Protein AF-M3HQH6-F1 (afdb_monomer_lite)

Structure (mmCIF, N/CA/C/O backbone):
data_AF-M3HQH6-F1
#
_entry.id   AF-M3HQH6-F1
#
loop_
_atom_site.group_PDB
_atom_site.id
_atom_site.type_symbol
_atom_site.label_atom_id
_atom_site.label_alt_id
_atom_site.label_comp_id
_atom_site.label_asym_id
_atom_site.label_entity_id
_atom_site.label_seq_id
_atom_site.pdbx_PDB_ins_code
_atom_site.Cartn_x
_atom_sit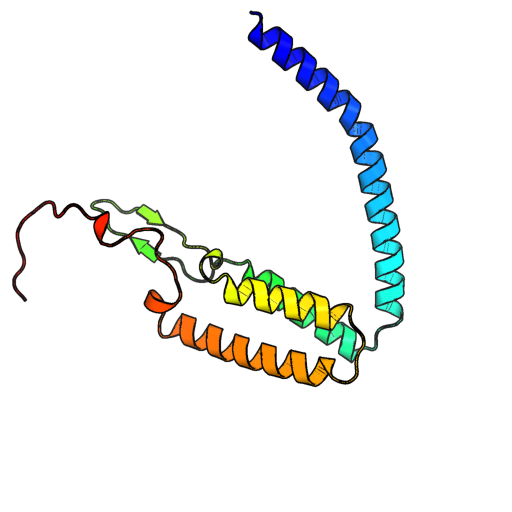e.Cartn_y
_atom_site.Cartn_z
_atom_site.occupancy
_atom_site.B_iso_or_equiv
_atom_site.auth_seq_id
_atom_site.auth_comp_id
_atom_site.auth_asym_id
_atom_site.auth_atom_id
_atom_site.pdbx_PDB_model_num
ATOM 1 N N . MET A 1 1 ? 1.387 43.982 -12.692 1.00 60.81 1 MET A N 1
ATOM 2 C CA . MET A 1 1 ? 0.799 44.263 -11.355 1.00 60.81 1 MET A CA 1
ATOM 3 C C . MET A 1 1 ? -0.551 43.579 -11.093 1.00 60.81 1 MET A C 1
ATOM 5 O O . MET A 1 1 ? -0.737 43.109 -9.981 1.00 60.81 1 MET A O 1
ATOM 9 N N . GLN A 1 2 ? -1.472 43.439 -12.060 1.00 71.94 2 GLN A N 1
ATOM 10 C CA . GLN A 1 2 ? -2.747 42.708 -11.854 1.00 71.94 2 GLN A CA 1
ATOM 11 C C . GLN A 1 2 ? -2.577 41.218 -11.503 1.00 71.94 2 GLN A C 1
ATOM 13 O O . GLN A 1 2 ? -3.275 40.716 -10.629 1.00 71.94 2 GLN A O 1
ATOM 18 N N . MET A 1 3 ? -1.617 40.532 -12.130 1.00 79.25 3 MET A N 1
ATOM 19 C CA . MET A 1 3 ? -1.364 39.103 -11.904 1.00 79.25 3 MET A CA 1
ATOM 20 C C . MET A 1 3 ? -0.917 38.793 -10.462 1.00 79.25 3 MET A C 1
ATOM 22 O O . MET A 1 3 ? -1.447 37.881 -9.840 1.00 79.25 3 MET A O 1
ATOM 26 N N . LEU A 1 4 ? -0.029 39.616 -9.888 1.00 80.81 4 LEU A N 1
ATOM 27 C CA . LEU A 1 4 ? 0.403 39.513 -8.484 1.00 80.81 4 LEU A CA 1
ATOM 28 C C . LEU A 1 4 ? -0.749 39.745 -7.497 1.00 80.81 4 LEU A C 1
ATOM 30 O O . LEU A 1 4 ? -0.835 39.070 -6.477 1.00 80.81 4 LEU A O 1
ATOM 34 N N . ARG A 1 5 ? -1.670 40.664 -7.812 1.00 80.94 5 ARG A N 1
ATOM 35 C CA . ARG A 1 5 ? -2.842 40.945 -6.969 1.00 80.94 5 ARG A CA 1
ATOM 36 C C . ARG A 1 5 ? -3.855 39.797 -6.980 1.00 80.94 5 ARG A C 1
ATOM 38 O O . ARG A 1 5 ? -4.455 39.517 -5.947 1.00 80.94 5 ARG A O 1
ATOM 45 N N . ASN A 1 6 ? -4.034 39.139 -8.124 1.00 83.25 6 ASN A N 1
ATOM 46 C CA . ASN A 1 6 ? -4.899 37.964 -8.239 1.00 83.25 6 ASN A CA 1
ATOM 47 C C . ASN A 1 6 ? -4.289 36.759 -7.509 1.00 83.25 6 ASN A C 1
ATOM 49 O O . ASN A 1 6 ? -4.973 36.166 -6.683 1.00 83.25 6 ASN A O 1
ATOM 53 N N . LEU A 1 7 ? -2.987 36.500 -7.694 1.00 84.19 7 LEU A N 1
ATOM 54 C CA . LEU A 1 7 ? -2.249 35.473 -6.946 1.00 84.19 7 LEU A CA 1
ATOM 55 C C . LEU A 1 7 ? -2.342 35.683 -5.430 1.00 84.19 7 LEU A C 1
ATOM 57 O O . LEU A 1 7 ? -2.646 34.751 -4.695 1.00 84.19 7 LEU A O 1
ATOM 61 N N . TRP A 1 8 ? -2.142 36.915 -4.953 1.00 86.44 8 TRP A N 1
ATOM 62 C CA . TRP A 1 8 ? -2.265 37.232 -3.528 1.00 86.44 8 TRP A CA 1
ATOM 63 C C . TRP A 1 8 ? -3.676 36.971 -2.989 1.00 86.44 8 TRP A C 1
ATOM 65 O O . TRP A 1 8 ? -3.847 36.441 -1.890 1.00 86.44 8 TRP A O 1
ATOM 75 N N . ARG A 1 9 ? -4.700 37.294 -3.786 1.00 81.62 9 ARG A N 1
ATOM 76 C CA . ARG A 1 9 ? -6.094 37.016 -3.442 1.00 81.62 9 ARG A CA 1
ATOM 77 C C . ARG A 1 9 ? -6.333 35.507 -3.342 1.00 81.62 9 ARG A C 1
ATOM 79 O O . ARG A 1 9 ? -6.882 35.067 -2.339 1.00 81.62 9 ARG A O 1
ATOM 86 N N . ASP A 1 10 ? -5.882 34.721 -4.315 1.00 82.44 10 ASP A N 1
ATOM 87 C CA . ASP A 1 10 ? -6.074 33.262 -4.352 1.00 82.44 10 ASP A CA 1
ATOM 88 C C . ASP A 1 10 ? -5.307 32.536 -3.232 1.00 82.44 10 ASP A C 1
ATOM 90 O O . ASP A 1 10 ? -5.823 31.585 -2.636 1.00 82.44 10 ASP A O 1
ATOM 94 N N . ILE A 1 11 ? -4.126 33.041 -2.859 1.00 83.44 11 ILE A N 1
ATOM 95 C CA . ILE A 1 11 ? -3.373 32.584 -1.681 1.00 83.44 11 ILE A CA 1
ATOM 96 C C . ILE A 1 11 ? -4.167 32.866 -0.402 1.00 83.44 11 ILE A C 1
ATOM 98 O O . ILE A 1 11 ? -4.289 31.991 0.452 1.00 83.44 11 ILE A O 1
ATOM 102 N N . GLN A 1 12 ? -4.763 34.053 -0.272 1.00 85.81 12 GLN A N 1
ATOM 103 C CA . GLN A 1 12 ? -5.576 34.407 0.892 1.00 85.81 12 GLN A CA 1
ATOM 104 C C . GLN A 1 12 ? -6.845 33.542 1.000 1.00 85.81 12 GLN A C 1
ATOM 106 O O . GLN A 1 12 ? -7.247 33.173 2.107 1.00 85.81 12 GLN A O 1
ATOM 111 N N . TRP A 1 13 ? -7.467 33.189 -0.131 1.00 80.88 13 TRP A N 1
ATOM 112 C CA . TRP A 1 13 ? -8.587 32.239 -0.166 1.00 80.88 13 TRP A CA 1
ATOM 113 C C . TRP A 1 13 ? -8.146 30.825 0.218 1.00 80.88 13 TRP A C 1
ATOM 115 O O . TRP A 1 13 ? -8.806 30.191 1.041 1.00 80.88 13 TRP A O 1
ATOM 125 N N . SER A 1 14 ? -7.001 30.370 -0.295 1.00 82.06 14 SER A N 1
ATOM 126 C CA . SER A 1 14 ? -6.408 29.076 0.062 1.00 82.06 14 SER A CA 1
ATOM 127 C C . SER A 1 14 ? -6.077 28.999 1.553 1.00 82.06 14 SER A C 1
ATOM 129 O O . SER A 1 14 ? -6.400 28.021 2.214 1.00 82.06 14 SER A O 1
ATOM 131 N N . PHE A 1 15 ? -5.519 30.059 2.141 1.00 83.69 15 PHE A N 1
ATOM 132 C CA . PHE A 1 15 ? -5.179 30.062 3.566 1.00 83.69 15 PHE A CA 1
ATOM 133 C C . PHE A 1 15 ? -6.415 29.986 4.474 1.00 83.69 15 PHE A C 1
ATOM 135 O O . PHE A 1 15 ? -6.366 29.401 5.554 1.00 83.69 15 PHE A O 1
ATOM 142 N N . ARG A 1 16 ? -7.548 30.542 4.027 1.00 81.69 16 ARG A N 1
ATOM 143 C CA . ARG A 1 16 ? -8.832 30.441 4.739 1.00 81.69 16 ARG A CA 1
ATOM 144 C C . ARG A 1 16 ? -9.468 29.059 4.639 1.00 81.69 16 ARG A C 1
ATOM 146 O O . ARG A 1 16 ? -10.218 28.693 5.540 1.00 81.69 16 ARG A O 1
ATOM 153 N N . SER A 1 17 ? -9.186 28.297 3.583 1.00 82.12 17 SER A N 1
ATOM 154 C CA . SER A 1 17 ? -9.689 26.928 3.439 1.00 82.12 17 SER A CA 1
ATOM 155 C C . SER A 1 17 ? -8.832 25.895 4.173 1.00 82.12 17 SER A C 1
ATOM 157 O O . SER A 1 17 ? -9.362 24.847 4.531 1.00 82.12 17 SER A O 1
ATOM 159 N N . ILE A 1 18 ? -7.565 26.197 4.490 1.00 87.00 18 ILE A N 1
ATOM 160 C CA . ILE A 1 18 ? -6.683 25.333 5.300 1.00 87.00 18 ILE A CA 1
ATOM 161 C C . ILE A 1 18 ? -7.357 24.821 6.585 1.00 87.00 18 ILE A C 1
ATOM 163 O O . ILE A 1 18 ? -7.391 23.606 6.755 1.00 87.00 18 ILE A O 1
ATOM 167 N N . PRO A 1 19 ? -7.915 25.657 7.488 1.00 87.12 19 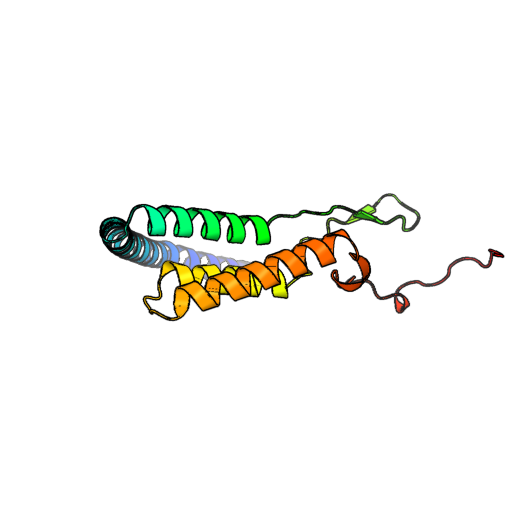PRO A N 1
ATOM 168 C CA . PRO A 1 19 ? -8.516 25.163 8.729 1.00 87.12 19 PRO A CA 1
ATOM 169 C C . PRO A 1 19 ? -9.754 24.288 8.495 1.00 87.12 19 PRO A C 1
ATOM 171 O O . PRO A 1 19 ? -9.980 23.344 9.249 1.00 87.12 19 PRO A O 1
ATOM 174 N N . LEU A 1 20 ? -10.533 24.566 7.444 1.00 85.12 20 LEU A N 1
ATOM 175 C CA . LEU A 1 20 ? -11.671 23.730 7.060 1.00 85.12 20 LEU A CA 1
ATOM 176 C C . LEU A 1 20 ? -11.185 22.358 6.583 1.00 85.12 20 LEU A C 1
ATOM 178 O O . LEU A 1 20 ? -11.641 21.339 7.086 1.00 85.12 20 LEU A O 1
ATOM 182 N N . LEU A 1 21 ? -10.207 22.336 5.675 1.00 88.19 21 LEU A N 1
ATOM 183 C CA . LEU A 1 21 ? -9.603 21.103 5.178 1.00 88.19 21 LEU A CA 1
ATOM 184 C C . LEU A 1 21 ? -8.979 20.299 6.319 1.00 88.19 21 LEU A C 1
ATOM 186 O O . LEU A 1 21 ? -9.231 19.106 6.422 1.00 88.19 21 LEU A O 1
ATOM 190 N N . LEU A 1 22 ? -8.221 20.942 7.207 1.00 91.62 22 LEU A N 1
ATOM 191 C CA . LEU A 1 22 ? -7.623 20.297 8.378 1.00 91.62 22 LEU A CA 1
ATOM 192 C C . LEU A 1 22 ? -8.675 19.647 9.272 1.00 91.62 22 LEU A C 1
ATOM 194 O O . LEU A 1 22 ? -8.492 18.507 9.687 1.00 91.62 22 LEU A O 1
ATOM 198 N N . LYS A 1 23 ? -9.784 20.342 9.546 1.00 93.06 23 LYS A N 1
ATOM 199 C CA . LYS A 1 23 ? -10.876 19.795 10.356 1.00 93.06 23 LYS A CA 1
ATOM 200 C C . LYS A 1 23 ? -11.472 18.541 9.716 1.00 93.06 23 LYS A C 1
ATOM 202 O O . LYS A 1 23 ? -11.632 17.534 10.403 1.00 93.06 23 LYS A O 1
ATOM 207 N N . GLU A 1 24 ? -11.761 18.589 8.419 1.00 89.81 24 GLU A N 1
ATOM 208 C CA . GLU A 1 24 ? -12.315 17.444 7.691 1.00 89.81 24 GLU A CA 1
ATOM 209 C C . GLU A 1 24 ? -11.316 16.280 7.621 1.00 89.81 24 GLU A C 1
ATOM 211 O O . GLU A 1 24 ? -11.684 15.137 7.880 1.00 89.81 24 GLU A O 1
ATOM 216 N N . TRP A 1 25 ? -10.031 16.559 7.377 1.00 92.00 25 TRP A N 1
ATOM 217 C CA . TRP A 1 25 ? -8.971 15.547 7.376 1.00 92.00 25 TRP A CA 1
ATOM 218 C C . TRP A 1 25 ? -8.780 14.889 8.743 1.00 92.00 25 TRP A C 1
ATOM 220 O O . TRP A 1 25 ? -8.615 13.672 8.812 1.00 92.00 25 TRP A O 1
ATOM 230 N N . ILE A 1 26 ? -8.835 15.660 9.832 1.00 92.19 26 ILE A N 1
ATOM 231 C CA . ILE A 1 26 ? -8.761 15.123 11.197 1.00 92.19 26 ILE A CA 1
ATOM 232 C C . ILE A 1 26 ? -9.987 14.257 11.490 1.00 92.19 26 ILE A C 1
ATOM 234 O O . ILE A 1 26 ? -9.836 13.144 11.991 1.00 92.19 26 ILE A O 1
ATOM 238 N N . SER A 1 27 ? -11.189 14.738 11.159 1.00 92.38 27 SER A N 1
ATOM 239 C CA . SER A 1 27 ? -12.424 13.974 11.358 1.00 92.38 27 SER A CA 1
ATOM 240 C C . SER A 1 27 ? -12.379 12.657 10.586 1.00 92.38 27 SER A C 1
ATOM 242 O O . SER A 1 27 ? -12.657 11.599 11.147 1.00 92.38 27 SER A O 1
ATOM 244 N N . PHE A 1 28 ? -11.964 12.710 9.320 1.00 90.50 28 PHE A N 1
ATOM 245 C CA . PHE A 1 28 ? -11.762 11.530 8.491 1.00 90.50 28 PHE A CA 1
ATOM 246 C C . PHE A 1 28 ? -10.747 10.569 9.114 1.00 90.50 28 PHE A C 1
ATOM 248 O O . PHE A 1 28 ? -11.038 9.382 9.244 1.00 90.50 28 PHE A O 1
ATOM 255 N N . TYR A 1 29 ? -9.584 11.071 9.539 1.00 88.75 29 TYR A N 1
ATOM 256 C CA . TYR A 1 29 ? -8.531 10.253 10.138 1.00 88.75 29 TYR A CA 1
ATOM 257 C C . TYR A 1 29 ? -9.001 9.549 11.415 1.00 88.75 29 TYR A C 1
ATOM 259 O O . TYR A 1 29 ? -8.746 8.356 11.586 1.00 88.75 29 TYR A O 1
ATOM 267 N N . LEU A 1 30 ? -9.715 10.255 12.295 1.00 91.50 30 LEU A N 1
ATOM 268 C CA . LEU A 1 30 ? -10.246 9.681 13.532 1.00 91.50 30 LEU A CA 1
ATOM 269 C C . LEU A 1 30 ? -11.291 8.601 13.240 1.00 91.50 30 LEU A C 1
ATOM 271 O O . LEU A 1 30 ? -11.154 7.483 13.733 1.00 91.50 30 LEU A O 1
ATOM 275 N N . SER A 1 31 ? -12.273 8.893 12.381 1.00 89.38 31 SER A N 1
ATOM 276 C CA . SER A 1 31 ? -13.295 7.914 11.991 1.00 89.38 31 SER A CA 1
ATOM 277 C C . SER A 1 31 ? -12.700 6.699 11.278 1.00 89.38 31 SER A C 1
ATOM 279 O O . SER A 1 31 ? -13.142 5.571 11.493 1.00 89.38 31 SER A O 1
ATOM 281 N N . PHE A 1 32 ? -11.692 6.908 10.429 1.00 87.06 32 PHE A N 1
ATOM 282 C CA . PHE A 1 32 ? -10.971 5.826 9.770 1.00 87.06 32 PHE A CA 1
ATOM 283 C C . PHE A 1 32 ? -10.215 4.967 10.784 1.00 87.06 32 PHE A C 1
ATOM 285 O O . PHE A 1 32 ? -10.329 3.744 10.746 1.00 87.06 32 PHE A O 1
ATOM 292 N N . THR A 1 33 ? -9.482 5.594 11.706 1.00 87.75 33 THR A N 1
ATOM 293 C CA . THR A 1 33 ? -8.702 4.892 12.733 1.00 87.75 33 THR A CA 1
ATOM 294 C C . THR A 1 33 ? -9.609 4.054 13.624 1.00 87.75 33 THR A C 1
ATOM 296 O O . THR A 1 33 ? -9.316 2.887 13.858 1.00 87.75 33 THR A O 1
ATOM 299 N N . GLU A 1 34 ? -10.734 4.606 14.073 1.00 89.00 34 GLU A N 1
ATOM 300 C CA . GLU A 1 34 ? -11.706 3.890 14.901 1.00 89.00 34 GLU A CA 1
ATOM 301 C C . GLU A 1 34 ? -12.221 2.632 14.187 1.00 89.00 34 GLU A C 1
ATOM 303 O O . GLU A 1 34 ? -12.007 1.515 14.669 1.00 89.00 34 GLU A O 1
ATOM 308 N N . ARG A 1 35 ? -12.749 2.785 12.967 1.00 86.50 35 ARG A N 1
ATOM 309 C CA . ARG A 1 35 ? -13.216 1.657 12.142 1.00 86.50 35 ARG A CA 1
ATOM 310 C C . ARG A 1 35 ? -12.114 0.645 11.851 1.00 86.50 35 ARG A C 1
ATOM 312 O O . ARG A 1 35 ? -12.361 -0.558 11.852 1.00 86.50 35 ARG A O 1
ATOM 319 N N . PHE A 1 36 ? -10.892 1.114 11.605 1.00 85.62 36 PHE A N 1
ATOM 320 C CA . PHE A 1 36 ? -9.750 0.241 11.367 1.00 85.62 36 PHE A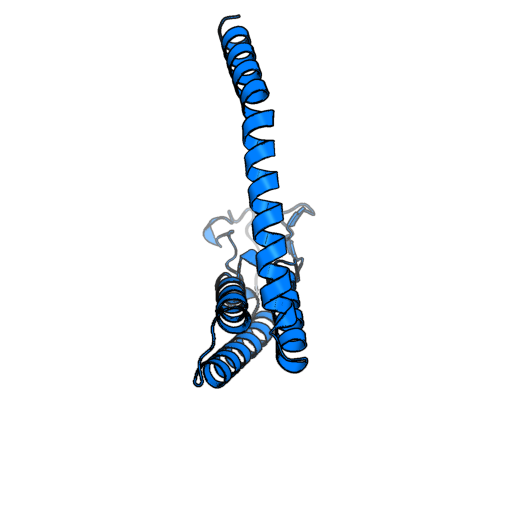 CA 1
ATOM 321 C C . PHE A 1 36 ? -9.380 -0.556 12.622 1.00 85.62 36 PHE A C 1
ATOM 323 O O . PHE A 1 36 ? -9.068 -1.741 12.523 1.00 85.62 36 PHE A O 1
ATOM 330 N N . THR A 1 37 ? -9.446 0.050 13.810 1.00 87.31 37 THR A N 1
ATOM 331 C CA . THR A 1 37 ? -9.170 -0.664 15.064 1.00 87.31 37 THR A CA 1
ATOM 332 C C . THR A 1 37 ? -10.223 -1.722 15.377 1.00 87.31 37 THR A C 1
ATOM 334 O O . THR A 1 37 ? -9.858 -2.808 15.827 1.00 87.31 37 THR A O 1
ATOM 337 N N . GLU A 1 38 ? -11.502 -1.448 15.115 1.00 87.75 38 GLU A N 1
ATOM 338 C CA . GLU A 1 38 ? -12.580 -2.439 15.229 1.00 87.75 38 GLU A CA 1
ATOM 339 C C . GLU A 1 38 ? -12.360 -3.591 14.248 1.00 87.75 38 GLU A C 1
ATOM 341 O O . GLU A 1 38 ? -12.258 -4.749 14.661 1.00 87.75 38 GLU A O 1
ATOM 346 N N . PHE A 1 39 ? -12.140 -3.262 12.972 1.00 84.06 39 PHE A N 1
ATOM 347 C CA . PHE A 1 39 ? -11.786 -4.226 11.933 1.00 84.06 39 PHE A CA 1
ATOM 348 C C . PHE A 1 39 ? -10.585 -5.095 12.337 1.00 84.06 39 PHE A C 1
ATOM 350 O O . PHE A 1 39 ? -10.629 -6.316 12.201 1.00 84.06 39 PHE A O 1
ATOM 357 N N . TRP A 1 40 ? -9.519 -4.499 12.879 1.00 85.62 40 TRP A N 1
ATOM 358 C CA . TRP A 1 40 ? -8.321 -5.227 13.300 1.00 85.62 40 TRP A CA 1
ATOM 359 C C . TRP A 1 40 ? -8.581 -6.151 14.495 1.00 85.62 40 TRP A C 1
ATOM 361 O O . TRP A 1 40 ? -8.005 -7.238 14.576 1.00 85.62 40 TRP A O 1
ATOM 371 N N . LYS A 1 41 ? -9.442 -5.756 15.438 1.00 88.56 41 LYS A N 1
ATOM 372 C CA . LYS A 1 41 ? -9.782 -6.582 16.608 1.00 88.56 41 LYS A CA 1
ATOM 373 C C . LYS A 1 41 ? -10.552 -7.841 16.221 1.00 88.56 41 LYS A C 1
ATOM 375 O O . LYS A 1 41 ? -10.272 -8.897 16.781 1.00 88.56 41 LYS A O 1
ATOM 380 N N . GLU A 1 42 ? -11.454 -7.747 15.250 1.00 86.50 42 GLU A N 1
ATOM 381 C CA . GLU A 1 42 ? -12.283 -8.872 14.799 1.00 86.50 42 GLU A CA 1
ATOM 382 C C . GLU A 1 42 ? -11.526 -9.936 13.994 1.00 86.50 42 GLU A C 1
ATOM 384 O O . GLU A 1 42 ? -12.027 -11.046 13.807 1.00 86.50 42 GLU A O 1
ATOM 389 N N . LYS A 1 43 ? -10.337 -9.607 13.483 1.00 82.12 43 LYS A N 1
ATOM 390 C CA . LYS A 1 43 ? -9.555 -10.493 12.618 1.00 82.12 43 LYS A CA 1
ATOM 391 C C . LYS A 1 43 ? -8.773 -11.535 13.415 1.00 82.12 43 LYS A C 1
ATOM 393 O O . LYS A 1 43 ? -8.097 -11.224 14.406 1.00 82.12 43 LYS A O 1
ATOM 398 N N . SER A 1 44 ? -8.800 -12.769 12.920 1.00 86.44 44 SER A N 1
ATOM 399 C CA . SER A 1 44 ? -7.946 -13.855 13.406 1.00 86.44 44 SER A CA 1
ATOM 400 C C . SER A 1 44 ? -6.458 -13.547 13.178 1.00 86.44 44 SER A C 1
ATOM 402 O O . SER A 1 44 ? -6.093 -12.701 12.359 1.00 86.44 44 SER A O 1
ATOM 404 N N . VAL A 1 45 ? -5.568 -14.247 13.892 1.00 85.25 45 VAL A N 1
ATOM 405 C CA . VAL A 1 45 ? -4.108 -14.078 13.733 1.00 85.25 45 VAL A CA 1
ATOM 406 C C . VAL A 1 45 ? -3.676 -14.346 12.288 1.00 85.25 45 VAL A C 1
ATOM 408 O O . VAL A 1 45 ? -2.902 -13.577 11.726 1.00 85.25 45 VAL A O 1
ATOM 411 N N . SER A 1 46 ? -4.224 -15.386 11.657 1.00 78.38 46 SER A N 1
ATOM 412 C CA . SER A 1 46 ? -3.926 -15.737 10.266 1.00 78.38 46 SER A CA 1
ATOM 413 C C . SER A 1 46 ? -4.345 -14.640 9.286 1.00 78.38 46 SER A C 1
ATOM 415 O O . SER A 1 46 ? -3.577 -14.293 8.393 1.00 78.38 46 SER A O 1
ATOM 417 N N . GLU A 1 47 ? -5.526 -14.043 9.470 1.00 80.94 47 GLU A N 1
ATOM 418 C CA . GLU A 1 47 ? -5.971 -12.935 8.618 1.00 80.94 47 GLU A CA 1
ATOM 419 C C . GLU A 1 47 ? -5.131 -11.668 8.819 1.00 80.94 47 GLU A C 1
ATOM 421 O O . GLU A 1 47 ? -4.888 -10.947 7.856 1.00 80.94 47 GLU A O 1
ATOM 426 N N . LYS A 1 48 ? -4.654 -11.401 10.041 1.00 85.06 48 LYS A N 1
ATOM 427 C CA . LYS A 1 48 ? -3.733 -10.285 10.316 1.00 85.06 48 LYS A CA 1
ATOM 428 C C . LYS A 1 48 ? -2.402 -10.465 9.596 1.00 85.06 48 LYS A C 1
ATOM 430 O O . LYS A 1 48 ? -1.905 -9.522 8.988 1.00 85.06 48 LYS A O 1
ATOM 435 N N . VAL A 1 49 ? -1.841 -11.674 9.637 1.00 84.75 49 VAL A N 1
ATOM 436 C CA . VAL A 1 49 ? -0.610 -12.004 8.906 1.00 84.75 49 VAL A CA 1
ATOM 437 C C . VAL A 1 49 ? -0.829 -11.845 7.403 1.00 84.75 49 VAL A C 1
ATOM 439 O O . VAL A 1 49 ? -0.024 -11.193 6.744 1.00 84.75 49 VAL A O 1
ATOM 442 N N . LEU A 1 50 ? -1.940 -12.363 6.870 1.00 81.62 50 LEU A N 1
ATOM 443 C CA . LEU A 1 50 ? -2.285 -12.212 5.457 1.00 81.62 50 LEU A CA 1
ATOM 444 C C . LEU A 1 50 ? -2.426 -10.734 5.067 1.00 81.62 50 LEU A C 1
ATOM 446 O O . LEU A 1 50 ? -1.854 -10.317 4.065 1.00 81.62 50 LEU A O 1
ATOM 450 N N . PHE A 1 51 ? -3.108 -9.928 5.883 1.00 84.50 51 PHE A N 1
ATOM 451 C CA . PHE A 1 51 ? -3.222 -8.484 5.675 1.00 84.50 51 PHE A CA 1
ATOM 452 C C . PHE A 1 51 ? -1.846 -7.812 5.592 1.00 84.50 51 PHE A C 1
ATOM 454 O O . PHE A 1 51 ? -1.590 -7.053 4.659 1.00 84.50 51 PHE A O 1
ATOM 461 N N . ILE A 1 52 ? -0.939 -8.114 6.528 1.00 86.31 52 ILE A N 1
ATOM 462 C CA . ILE A 1 52 ? 0.418 -7.546 6.546 1.00 86.31 52 ILE A CA 1
ATOM 463 C C . ILE A 1 52 ? 1.197 -7.960 5.296 1.00 86.31 52 ILE A C 1
ATOM 465 O O . ILE A 1 52 ? 1.773 -7.101 4.633 1.00 86.31 52 ILE A O 1
ATOM 469 N N . VAL A 1 53 ? 1.191 -9.248 4.944 1.00 85.06 53 VAL A N 1
ATOM 470 C CA . VAL A 1 53 ? 1.910 -9.766 3.769 1.00 85.06 53 VAL A CA 1
ATOM 471 C C . VAL A 1 53 ? 1.423 -9.091 2.491 1.00 85.06 53 VAL A C 1
ATOM 473 O O . VAL A 1 53 ? 2.230 -8.613 1.697 1.00 85.06 53 VAL A O 1
ATOM 476 N N . VAL A 1 54 ? 0.108 -8.987 2.312 1.00 83.56 54 VAL A N 1
ATOM 477 C CA . VAL A 1 54 ? -0.472 -8.369 1.116 1.00 83.56 54 VAL A CA 1
ATOM 478 C C . VAL A 1 54 ? -0.256 -6.846 1.106 1.00 83.56 54 VAL A C 1
ATOM 480 O O . VAL A 1 54 ? -0.053 -6.259 0.045 1.00 83.56 54 VAL A O 1
ATOM 483 N N . THR A 1 55 ? -0.210 -6.198 2.274 1.00 85.25 55 THR A N 1
ATOM 484 C CA . THR A 1 55 ? 0.180 -4.780 2.391 1.00 85.25 55 THR A CA 1
ATOM 485 C C . THR A 1 55 ? 1.630 -4.573 1.962 1.00 85.25 55 THR A C 1
ATOM 487 O O . THR A 1 55 ? 1.918 -3.674 1.175 1.00 85.25 55 THR A O 1
ATOM 490 N N . LEU A 1 56 ? 2.550 -5.413 2.445 1.00 84.50 56 LEU A N 1
ATOM 491 C CA . LEU A 1 56 ? 3.961 -5.355 2.061 1.00 84.50 56 LEU A CA 1
ATOM 492 C C . LEU A 1 56 ? 4.138 -5.612 0.566 1.00 84.50 56 LEU A C 1
ATOM 494 O O . LEU A 1 56 ? 4.901 -4.902 -0.075 1.00 84.50 56 LEU A O 1
ATOM 498 N N . GLN A 1 57 ? 3.393 -6.558 -0.004 1.00 83.25 57 GLN A N 1
ATOM 499 C CA . GLN A 1 57 ? 3.373 -6.793 -1.445 1.00 83.25 57 GLN A CA 1
ATOM 500 C C . GLN A 1 57 ? 2.905 -5.557 -2.223 1.00 83.25 57 GLN A C 1
ATOM 502 O O . GLN A 1 57 ? 3.513 -5.213 -3.232 1.00 83.25 57 GLN A O 1
ATOM 507 N N . LEU A 1 58 ? 1.854 -4.870 -1.764 1.00 82.44 58 LEU A N 1
ATOM 508 C CA . LEU A 1 58 ? 1.396 -3.633 -2.395 1.00 82.44 58 LEU A CA 1
ATOM 509 C C . LEU A 1 58 ? 2.476 -2.546 -2.324 1.00 82.44 58 LEU A C 1
ATOM 511 O O . LEU A 1 58 ? 2.779 -1.926 -3.340 1.00 82.44 58 LEU A O 1
ATOM 515 N N . LEU A 1 59 ? 3.103 -2.346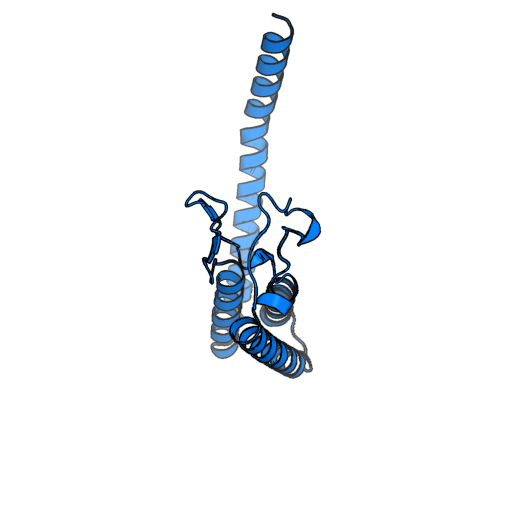 -1.163 1.00 81.00 59 LEU A N 1
ATOM 516 C CA . LEU A 1 59 ? 4.205 -1.388 -1.015 1.00 81.00 59 LEU A CA 1
ATOM 517 C C . LEU A 1 59 ? 5.395 -1.747 -1.911 1.00 81.00 59 LEU A C 1
ATOM 519 O O . LEU A 1 59 ? 5.963 -0.875 -2.563 1.00 81.00 59 LEU A O 1
ATOM 523 N N . PHE A 1 60 ? 5.724 -3.033 -1.996 1.00 76.38 60 PHE A N 1
ATOM 524 C CA . PHE A 1 60 ? 6.770 -3.550 -2.867 1.00 76.38 60 PHE A CA 1
ATOM 525 C C . PHE A 1 60 ? 6.417 -3.359 -4.347 1.00 76.38 60 PHE A C 1
ATOM 527 O O . PHE A 1 60 ? 7.275 -2.982 -5.132 1.00 76.38 60 PHE A O 1
ATOM 534 N N . SER A 1 61 ? 5.148 -3.494 -4.745 1.00 71.69 61 SER A N 1
ATOM 535 C CA . SER A 1 61 ? 4.719 -3.197 -6.123 1.00 71.69 61 SER A CA 1
ATOM 536 C C . SER A 1 61 ? 4.911 -1.727 -6.521 1.00 71.69 61 SER A C 1
ATOM 538 O O . SER A 1 61 ? 4.989 -1.415 -7.707 1.00 71.69 61 SER A O 1
ATOM 540 N N . LEU A 1 62 ? 5.001 -0.825 -5.537 1.00 71.31 62 LEU A N 1
ATOM 541 C CA . LEU A 1 62 ? 5.221 0.606 -5.742 1.00 71.31 62 LEU A CA 1
ATOM 542 C C . LEU A 1 62 ? 6.708 1.002 -5.689 1.00 71.31 62 LEU A C 1
ATOM 544 O O . LEU A 1 62 ? 7.030 2.146 -6.019 1.00 71.31 62 LEU A O 1
ATOM 548 N N . SER A 1 63 ? 7.614 0.104 -5.279 1.00 67.00 63 SER A N 1
ATOM 549 C CA . SER A 1 63 ? 9.054 0.388 -5.232 1.00 67.00 63 SER A CA 1
ATOM 550 C C . SER A 1 63 ? 9.732 0.193 -6.591 1.00 67.00 63 SER A C 1
ATOM 552 O O . SER A 1 63 ? 9.279 -0.579 -7.431 1.00 67.00 63 SER A O 1
ATOM 554 N N . THR A 1 64 ? 10.845 0.890 -6.821 1.00 61.25 64 THR A N 1
ATOM 555 C CA . THR A 1 64 ? 11.727 0.716 -7.989 1.00 61.25 64 THR A CA 1
ATOM 556 C C . THR A 1 64 ? 12.553 -0.557 -7.811 1.00 61.25 64 THR A C 1
ATOM 558 O O . THR A 1 64 ? 13.214 -0.698 -6.787 1.00 61.25 64 THR A O 1
ATOM 561 N N . TRP A 1 65 ? 12.488 -1.509 -8.747 1.00 54.03 65 TRP A N 1
ATOM 562 C CA . TRP A 1 65 ? 13.236 -2.777 -8.637 1.00 54.03 65 TRP A CA 1
ATOM 563 C C . TRP A 1 65 ? 14.366 -2.888 -9.650 1.00 54.03 65 TRP A C 1
ATOM 565 O O . TRP A 1 65 ? 15.261 -3.703 -9.450 1.00 54.03 65 TRP A O 1
ATOM 575 N N . ILE A 1 66 ? 14.319 -2.112 -10.736 1.00 53.59 66 ILE A N 1
ATOM 576 C CA . ILE A 1 66 ? 15.317 -2.197 -11.793 1.00 53.59 66 ILE A CA 1
ATOM 577 C C . ILE A 1 66 ? 15.698 -0.789 -12.237 1.00 53.59 66 ILE A C 1
ATOM 579 O O . ILE A 1 66 ? 14.846 0.009 -12.621 1.00 53.59 66 ILE A O 1
ATOM 583 N N . GLU A 1 67 ? 16.986 -0.490 -12.126 1.00 51.09 67 GLU A N 1
ATOM 584 C CA . GLU A 1 67 ? 17.617 0.725 -12.627 1.00 51.09 67 GLU A CA 1
ATOM 585 C C . GLU A 1 67 ? 18.417 0.337 -13.869 1.00 51.09 67 GLU A C 1
ATOM 587 O O . GLU A 1 67 ? 19.170 -0.638 -13.839 1.00 51.09 67 GLU A O 1
ATOM 592 N N . TYR A 1 68 ? 18.239 1.073 -14.963 1.00 47.41 68 TYR A N 1
ATOM 593 C CA . TYR A 1 68 ? 18.975 0.837 -16.199 1.00 47.41 68 TYR A CA 1
ATOM 594 C C . TYR A 1 68 ? 19.665 2.134 -16.605 1.00 47.41 68 TYR A C 1
ATOM 596 O O . TYR A 1 68 ? 19.068 3.207 -16.567 1.00 47.41 68 TYR A O 1
ATOM 604 N N . THR A 1 69 ? 20.923 2.040 -17.014 1.00 48.44 69 THR A N 1
ATOM 605 C CA . THR A 1 69 ? 21.650 3.176 -17.584 1.00 48.44 69 THR A CA 1
ATOM 606 C C . THR A 1 69 ? 21.468 3.152 -19.095 1.00 48.44 69 THR A C 1
ATOM 608 O O . THR A 1 69 ? 21.721 2.123 -19.724 1.00 48.44 69 THR A O 1
ATOM 611 N N . ILE A 1 70 ? 21.035 4.266 -19.687 1.00 50.72 70 ILE A N 1
ATOM 612 C CA . ILE A 1 70 ? 20.886 4.385 -21.141 1.00 50.72 70 ILE A CA 1
ATOM 613 C C . ILE A 1 70 ? 22.046 5.242 -21.655 1.00 50.72 70 ILE A C 1
ATOM 615 O O . ILE A 1 70 ? 22.244 6.371 -21.219 1.00 50.72 70 ILE A O 1
ATOM 619 N N . HIS A 1 71 ? 22.836 4.715 -22.592 1.00 49.84 71 HIS A N 1
ATOM 620 C CA . HIS A 1 71 ? 23.968 5.443 -23.169 1.00 49.84 71 HIS A CA 1
ATOM 621 C C . HIS A 1 71 ? 23.548 6.176 -24.452 1.00 49.84 71 HIS A C 1
ATOM 623 O O . HIS A 1 71 ? 23.640 5.629 -25.549 1.00 49.84 71 HIS A O 1
ATOM 629 N N . LEU A 1 72 ? 23.112 7.432 -24.322 1.00 49.50 72 LEU A N 1
ATOM 630 C CA . LEU A 1 72 ? 22.711 8.311 -25.437 1.00 49.50 72 LEU A CA 1
ATOM 631 C C . LEU A 1 72 ? 23.819 9.322 -25.799 1.00 49.50 72 LEU A C 1
ATOM 633 O O . LEU A 1 72 ? 23.571 10.513 -25.954 1.00 49.50 72 LEU A O 1
ATOM 637 N N . GLY A 1 73 ? 25.078 8.877 -25.876 1.00 51.09 73 GLY A N 1
ATOM 638 C CA . GLY A 1 73 ? 26.223 9.772 -26.128 1.00 51.09 73 GLY A CA 1
ATOM 639 C C . GLY A 1 73 ? 26.654 10.638 -24.929 1.00 51.09 73 GLY A C 1
ATOM 640 O O . GLY A 1 73 ? 27.588 11.427 -25.054 1.00 51.09 73 GLY A O 1
ATOM 641 N N . GLY A 1 74 ? 26.021 10.443 -23.768 1.00 55.94 74 GLY A N 1
ATOM 642 C CA . GLY A 1 74 ? 26.389 10.914 -22.429 1.00 55.94 74 GLY A CA 1
ATOM 643 C C . GLY A 1 74 ? 25.794 9.960 -21.380 1.00 55.94 74 GLY A C 1
ATOM 644 O O . GLY A 1 74 ? 24.839 9.245 -21.687 1.00 55.94 74 GLY A O 1
ATOM 645 N N . GLU A 1 75 ? 26.386 9.871 -20.183 1.00 45.09 75 GLU A N 1
ATOM 646 C CA . GLU A 1 75 ? 25.872 9.022 -19.092 1.00 45.09 75 GLU A CA 1
ATOM 647 C C . GLU A 1 75 ? 24.628 9.667 -18.458 1.00 45.09 75 GLU A C 1
ATOM 649 O O . GLU A 1 75 ? 24.742 10.445 -17.513 1.00 45.09 75 GLU A O 1
ATOM 654 N N . GLU A 1 76 ? 23.438 9.360 -18.980 1.00 51.50 76 GLU A N 1
ATOM 655 C CA . GLU A 1 76 ? 22.169 9.693 -18.324 1.00 51.50 76 GLU A CA 1
ATOM 656 C C . GLU A 1 76 ? 21.526 8.418 -17.758 1.00 51.50 76 GLU A C 1
ATOM 658 O O . GLU A 1 76 ? 21.222 7.455 -18.467 1.00 51.50 76 GLU A O 1
ATOM 663 N N . THR A 1 77 ? 21.366 8.389 -16.435 1.00 50.84 77 THR A N 1
ATOM 664 C CA . THR A 1 77 ? 20.778 7.258 -15.712 1.00 50.84 77 THR A CA 1
ATOM 665 C C . THR A 1 77 ? 19.274 7.480 -15.576 1.00 50.84 77 THR A C 1
ATOM 667 O O . THR A 1 77 ? 18.837 8.301 -14.771 1.00 50.84 77 THR A O 1
ATOM 670 N N . GLU A 1 78 ? 18.471 6.742 -16.340 1.00 48.94 78 GLU A N 1
ATOM 671 C CA . GLU A 1 78 ? 17.009 6.807 -16.272 1.00 48.94 78 GLU A CA 1
ATOM 672 C C . GLU A 1 78 ? 16.461 5.678 -15.389 1.00 48.94 78 GLU A C 1
ATOM 674 O O . GLU A 1 78 ? 16.532 4.488 -15.702 1.00 48.94 78 GLU A O 1
ATOM 679 N N . SER A 1 79 ? 15.889 6.051 -14.244 1.00 47.00 79 SER A N 1
ATOM 680 C CA . SER A 1 79 ? 15.281 5.093 -13.314 1.00 47.00 79 SER A CA 1
ATOM 681 C C . SER A 1 79 ? 13.854 4.747 -13.757 1.00 47.00 79 SER A C 1
ATOM 683 O O . SER A 1 79 ? 12.890 5.451 -13.446 1.00 47.00 79 SER A O 1
ATOM 685 N N . ILE A 1 80 ? 13.682 3.642 -14.487 1.00 50.38 80 ILE A N 1
ATOM 686 C CA . ILE A 1 80 ? 12.339 3.158 -14.831 1.00 50.38 80 ILE A CA 1
ATOM 687 C C . ILE A 1 80 ? 11.698 2.557 -13.574 1.00 50.38 80 ILE A C 1
ATOM 689 O O . ILE A 1 80 ? 12.051 1.474 -13.110 1.00 50.38 80 ILE A O 1
ATOM 693 N N . ARG A 1 81 ? 10.706 3.255 -13.008 1.00 49.34 81 ARG A N 1
ATOM 694 C CA . ARG A 1 81 ? 9.860 2.690 -11.948 1.00 49.34 81 ARG A CA 1
ATOM 695 C C . ARG A 1 81 ? 9.108 1.464 -12.459 1.00 49.34 81 ARG A C 1
ATOM 697 O O . ARG A 1 81 ? 8.594 1.442 -13.574 1.00 49.34 81 ARG A O 1
ATOM 704 N N . VAL A 1 82 ? 8.887 0.510 -11.554 1.00 48.69 82 VAL A N 1
ATOM 705 C CA . VAL A 1 82 ? 7.957 -0.631 -11.707 1.00 48.69 82 VAL A CA 1
ATOM 706 C C . VAL A 1 82 ? 6.527 -0.186 -12.076 1.00 48.69 82 VAL A C 1
ATOM 708 O O . VAL A 1 82 ? 5.704 -1.005 -12.477 1.00 48.69 82 VAL A O 1
ATOM 711 N N . SER A 1 83 ? 6.233 1.121 -12.058 1.00 45.22 83 SER A N 1
ATOM 712 C CA . SER A 1 83 ? 5.031 1.719 -12.651 1.00 45.22 83 SER A CA 1
ATOM 713 C C . SER A 1 83 ? 4.787 1.348 -14.117 1.00 45.22 83 SER A C 1
ATOM 715 O O . SER A 1 83 ? 3.654 1.486 -14.571 1.00 45.22 83 SER A O 1
ATOM 717 N N . SER A 1 84 ? 5.789 0.850 -14.850 1.00 50.03 84 SER A N 1
ATOM 718 C CA . SER A 1 84 ? 5.594 0.319 -16.208 1.00 50.03 84 SER A CA 1
ATOM 719 C C . SER A 1 84 ? 4.943 -1.073 -16.252 1.00 50.03 84 SER A C 1
ATOM 721 O O . SER A 1 84 ? 4.554 -1.515 -17.328 1.00 50.03 84 SER A O 1
ATOM 723 N N . ASN A 1 85 ? 4.747 -1.748 -15.111 1.00 59.84 85 ASN A N 1
ATOM 724 C CA . ASN A 1 85 ? 4.009 -3.010 -15.019 1.00 59.84 85 ASN A CA 1
ATOM 725 C C . ASN A 1 85 ? 2.670 -2.795 -14.290 1.00 59.84 85 ASN A C 1
ATOM 727 O O . ASN A 1 85 ? 2.437 -3.284 -13.181 1.00 59.84 85 ASN A O 1
ATOM 731 N N . PHE A 1 86 ? 1.779 -2.020 -14.925 1.00 63.28 86 PHE A N 1
ATOM 732 C CA . PHE A 1 86 ? 0.432 -1.706 -14.423 1.00 63.28 86 PHE A CA 1
ATOM 733 C C . PHE A 1 86 ? -0.323 -2.957 -13.946 1.00 63.28 86 PHE A C 1
ATOM 735 O O . PHE A 1 86 ? -1.038 -2.902 -12.947 1.00 63.28 86 PHE A O 1
ATOM 742 N N . TYR A 1 87 ? -0.112 -4.101 -14.605 1.00 64.75 87 TYR A N 1
ATOM 743 C CA . TYR A 1 87 ? -0.703 -5.381 -14.222 1.00 64.75 87 TYR A CA 1
ATOM 744 C C . TYR A 1 87 ? -0.299 -5.830 -12.816 1.00 64.75 87 TYR A C 1
ATOM 746 O O . TYR A 1 87 ? -1.160 -6.256 -12.047 1.00 64.75 87 TYR A O 1
ATOM 754 N N . PHE A 1 88 ? 0.975 -5.696 -12.440 1.00 70.38 88 PHE A N 1
ATOM 755 C CA . PHE A 1 88 ? 1.454 -6.107 -11.120 1.00 70.38 88 PHE A CA 1
ATOM 756 C C . PHE A 1 88 ? 0.892 -5.219 -10.000 1.00 70.38 88 PHE A C 1
ATOM 758 O O . PHE A 1 88 ? 0.473 -5.724 -8.954 1.00 70.38 88 PHE A O 1
ATOM 765 N N . ILE A 1 89 ? 0.808 -3.907 -10.243 1.00 74.06 89 ILE A N 1
ATOM 766 C CA . ILE A 1 89 ? 0.209 -2.938 -9.312 1.00 74.06 89 ILE A CA 1
ATOM 767 C C . ILE A 1 89 ? -1.294 -3.189 -9.174 1.00 74.06 89 ILE A C 1
ATOM 769 O O . ILE A 1 89 ? -1.803 -3.284 -8.059 1.00 74.06 89 ILE A O 1
ATOM 773 N N . PHE A 1 90 ? -2.011 -3.334 -10.291 1.00 75.19 90 PHE A N 1
ATOM 774 C CA . PHE A 1 90 ? -3.464 -3.497 -10.290 1.00 75.19 90 PHE A CA 1
ATOM 775 C C . PHE A 1 90 ? -3.890 -4.811 -9.627 1.00 75.19 90 PHE A C 1
ATOM 777 O O . PHE A 1 90 ? -4.812 -4.830 -8.810 1.00 75.19 90 PHE A O 1
ATOM 784 N N . LEU A 1 91 ? -3.184 -5.906 -9.919 1.00 78.44 91 LEU A N 1
ATOM 785 C CA . LEU A 1 91 ? -3.435 -7.195 -9.281 1.00 78.44 91 LEU A CA 1
ATOM 786 C C . LEU A 1 91 ? -3.055 -7.169 -7.794 1.00 78.44 91 LEU A C 1
ATOM 788 O O . LEU A 1 91 ? -3.836 -7.653 -6.979 1.00 78.44 91 LEU A O 1
ATOM 792 N N . SER A 1 92 ? -1.936 -6.547 -7.405 1.00 78.56 92 SER A N 1
ATOM 793 C CA . SER A 1 92 ? -1.572 -6.398 -5.984 1.00 78.56 92 SER A CA 1
ATOM 794 C C . SER A 1 92 ? -2.579 -5.537 -5.215 1.00 78.56 92 SER A C 1
ATOM 796 O O . SER A 1 92 ? -2.977 -5.898 -4.107 1.00 78.56 92 SER A O 1
ATOM 798 N N . ALA A 1 93 ? -3.065 -4.449 -5.816 1.00 80.06 93 ALA A N 1
ATOM 799 C CA . ALA A 1 93 ? -4.122 -3.617 -5.248 1.00 80.06 93 ALA A CA 1
ATOM 800 C C . ALA A 1 93 ? -5.442 -4.391 -5.117 1.00 80.06 93 ALA A C 1
ATOM 802 O O . ALA A 1 93 ? -6.105 -4.303 -4.084 1.00 80.06 93 ALA A O 1
ATOM 803 N N . GLY A 1 94 ? -5.797 -5.197 -6.122 1.00 81.25 94 GLY A N 1
ATOM 804 C CA . GLY A 1 94 ? -6.963 -6.078 -6.077 1.00 81.25 94 GLY A CA 1
ATOM 805 C C . GLY A 1 94 ? -6.869 -7.106 -4.948 1.00 81.25 94 GLY A C 1
ATOM 806 O O . GLY A 1 94 ? -7.781 -7.202 -4.128 1.00 81.25 94 GLY A O 1
ATOM 807 N N . VAL A 1 95 ? -5.753 -7.833 -4.848 1.00 82.19 95 VAL A N 1
ATOM 808 C CA . VAL A 1 95 ? -5.515 -8.807 -3.766 1.00 82.19 95 VAL A CA 1
ATOM 809 C C . VAL A 1 95 ? -5.577 -8.125 -2.401 1.00 82.19 95 VAL A C 1
ATOM 811 O O . VAL A 1 95 ? -6.194 -8.669 -1.486 1.00 82.19 95 VAL A O 1
ATOM 814 N N . PHE A 1 96 ? -5.012 -6.924 -2.261 1.00 83.75 96 PHE A N 1
ATOM 815 C CA . PHE A 1 96 ? -5.109 -6.141 -1.031 1.00 83.75 96 PHE A CA 1
ATOM 816 C C . PHE A 1 96 ? -6.554 -5.799 -0.680 1.00 83.75 96 PHE A C 1
ATOM 818 O O . PHE A 1 96 ? -6.993 -6.086 0.434 1.00 83.75 96 PHE A O 1
ATOM 825 N N . PHE A 1 97 ? -7.313 -5.236 -1.618 1.00 81.81 97 PHE A N 1
ATOM 826 C CA . PHE A 1 97 ? -8.675 -4.782 -1.352 1.00 81.81 97 PHE A CA 1
ATOM 827 C C . PHE A 1 97 ? -9.610 -5.953 -1.034 1.00 81.81 97 PHE A C 1
ATOM 829 O O . PHE A 1 97 ? -10.296 -5.955 -0.007 1.00 81.81 97 PHE A O 1
ATOM 836 N N . PHE A 1 98 ? -9.595 -6.984 -1.881 1.00 79.94 98 PHE A N 1
ATOM 837 C CA . PHE A 1 98 ? -10.456 -8.146 -1.715 1.00 79.94 98 PHE A CA 1
ATOM 838 C C . PHE A 1 98 ? -10.007 -9.014 -0.539 1.00 79.94 98 PHE A C 1
ATOM 840 O O . PHE A 1 98 ? -10.848 -9.415 0.255 1.00 79.94 98 PHE A O 1
ATOM 847 N N . GLY A 1 99 ? -8.709 -9.259 -0.357 1.00 74.88 99 GLY A N 1
ATOM 848 C CA . GLY A 1 99 ? -8.219 -10.108 0.732 1.00 74.88 99 GLY A CA 1
ATOM 849 C C . GLY A 1 99 ? -8.312 -9.487 2.118 1.00 74.88 99 GLY A C 1
ATOM 850 O O . GLY A 1 99 ? -8.481 -10.205 3.104 1.00 74.88 99 GLY A O 1
ATOM 851 N N . SER A 1 100 ? -8.264 -8.161 2.202 1.00 73.75 100 SER A N 1
ATOM 852 C CA . SER A 1 100 ? -8.355 -7.460 3.480 1.00 73.75 100 SER A CA 1
ATOM 853 C C . SER A 1 100 ? -9.805 -7.244 3.903 1.00 73.75 100 SER A C 1
ATOM 855 O O . SER A 1 100 ? -10.183 -7.583 5.029 1.00 73.75 100 SER A O 1
ATOM 857 N N . PHE A 1 101 ? -10.635 -6.712 3.004 1.00 73.06 101 PHE A N 1
ATOM 858 C CA . PHE A 1 101 ? -11.939 -6.158 3.373 1.00 73.06 101 PHE A CA 1
ATOM 859 C C . PHE A 1 101 ? -13.130 -7.028 2.963 1.00 73.06 101 PHE A C 1
ATOM 861 O O . PHE A 1 101 ? -14.207 -6.881 3.540 1.00 73.06 101 PHE A O 1
ATOM 868 N N . TRP A 1 102 ? -12.963 -7.958 2.019 1.00 77.06 102 TRP A N 1
ATOM 869 C CA . TRP A 1 102 ? -14.043 -8.849 1.598 1.00 77.06 102 TRP A CA 1
ATOM 870 C C . TRP A 1 102 ? -14.064 -10.116 2.463 1.00 77.06 102 TRP A C 1
ATOM 872 O O . TRP A 1 102 ? -13.020 -10.677 2.788 1.00 77.06 102 TRP A O 1
ATOM 882 N N . ARG A 1 103 ? -15.249 -10.606 2.844 1.00 70.00 103 ARG A N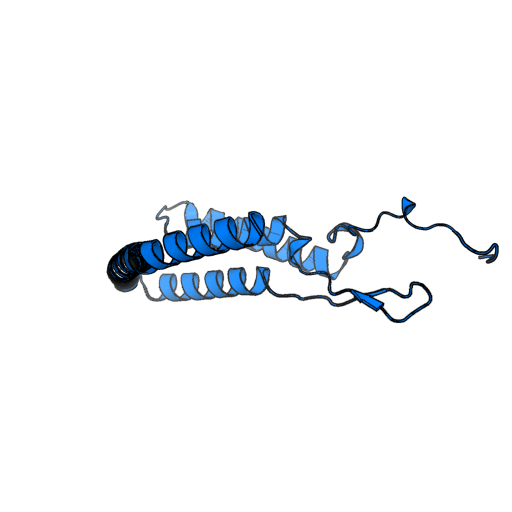 1
ATOM 883 C CA . ARG A 1 103 ? -15.407 -11.915 3.504 1.00 70.00 103 ARG A CA 1
ATOM 884 C C . ARG A 1 103 ? -16.275 -12.805 2.621 1.00 70.00 103 ARG A C 1
ATOM 886 O O . ARG A 1 103 ? -17.472 -12.579 2.497 1.00 70.00 103 ARG A O 1
ATOM 893 N N . SER A 1 104 ? -15.671 -13.804 1.979 1.00 76.06 104 SER A N 1
ATOM 894 C CA . SER A 1 104 ? -16.389 -14.798 1.171 1.00 76.06 104 SER A CA 1
ATOM 895 C C . SER A 1 104 ? -15.648 -16.133 1.163 1.00 76.06 104 SER A C 1
ATOM 897 O O . SER A 1 104 ? -14.422 -16.164 1.218 1.00 76.06 104 SER A O 1
ATOM 899 N N . HIS A 1 105 ? -16.384 -17.239 1.064 1.00 72.44 105 HIS A N 1
ATOM 900 C CA . HIS A 1 105 ? -15.822 -18.593 1.025 1.00 72.44 105 HIS A CA 1
ATOM 901 C C . HIS A 1 105 ? -14.921 -18.833 -0.202 1.00 72.44 105 HIS A C 1
ATOM 903 O O . HIS A 1 105 ? -13.906 -19.512 -0.104 1.00 72.44 105 HIS A O 1
ATOM 909 N N . TRP A 1 106 ? -15.238 -18.204 -1.337 1.00 75.31 106 TRP A N 1
ATOM 910 C CA . TRP A 1 106 ? -14.472 -18.322 -2.587 1.00 75.31 106 TRP A CA 1
ATOM 911 C C . TRP A 1 106 ? -13.241 -17.414 -2.638 1.00 75.31 106 TRP A C 1
ATOM 913 O O . TRP A 1 106 ? -12.382 -17.564 -3.507 1.00 75.31 106 TRP A O 1
ATOM 923 N N . LEU A 1 107 ? -13.152 -16.462 -1.708 1.00 75.25 107 LEU A N 1
ATOM 924 C CA . LEU A 1 107 ? -12.114 -15.442 -1.703 1.00 75.25 107 LEU A CA 1
ATOM 925 C C . LEU A 1 107 ? -10.724 -16.054 -1.521 1.00 75.25 107 LEU A C 1
ATOM 927 O O . LEU A 1 107 ? -9.796 -15.645 -2.203 1.00 75.25 107 LEU A O 1
ATOM 931 N N . GLY A 1 108 ? -10.584 -17.060 -0.654 1.00 71.44 108 GLY A N 1
ATOM 932 C CA . GLY A 1 108 ? -9.299 -17.727 -0.433 1.00 71.44 108 GLY A CA 1
ATOM 933 C C . GLY A 1 108 ? -8.741 -18.357 -1.712 1.00 71.44 108 GLY A C 1
ATOM 934 O O . GLY A 1 108 ? -7.584 -18.127 -2.057 1.00 71.44 108 GLY A O 1
ATOM 935 N N . SER A 1 109 ? -9.581 -19.087 -2.452 1.00 75.94 109 SER A N 1
ATOM 936 C CA . SER A 1 109 ? -9.202 -19.692 -3.735 1.00 75.94 109 SER A CA 1
ATOM 937 C C . SER A 1 109 ? -8.873 -18.636 -4.789 1.00 75.94 109 SER A C 1
ATOM 939 O O . SER A 1 109 ? -7.860 -18.756 -5.468 1.00 75.94 109 SER A O 1
ATOM 941 N N . PHE A 1 110 ? -9.676 -17.572 -4.882 1.00 78.25 110 PHE A N 1
ATOM 942 C CA . PHE A 1 110 ? -9.424 -16.468 -5.808 1.00 78.25 110 PHE A CA 1
ATOM 943 C C . PHE A 1 110 ? -8.090 -15.763 -5.520 1.00 78.25 110 PHE A C 1
ATOM 945 O O . PHE A 1 110 ? -7.291 -15.564 -6.433 1.00 78.25 110 PHE A O 1
ATOM 952 N N . LEU A 1 111 ? -7.810 -15.440 -4.253 1.00 80.00 111 LEU A N 1
ATOM 953 C CA . LEU A 1 111 ? -6.552 -14.804 -3.857 1.00 80.00 111 LEU A CA 1
ATOM 954 C C . LEU A 1 111 ? -5.353 -15.700 -4.163 1.00 80.00 111 LEU A C 1
ATOM 956 O O . LEU A 1 111 ? -4.363 -15.203 -4.683 1.00 80.00 111 LEU A O 1
ATOM 960 N N . LEU A 1 112 ? -5.442 -17.007 -3.902 1.00 81.00 112 LEU A N 1
ATOM 961 C CA . LEU A 1 112 ? -4.383 -17.959 -4.253 1.00 81.00 112 LEU A CA 1
ATOM 962 C C . LEU A 1 112 ? -4.115 -17.995 -5.760 1.00 81.00 112 LEU A C 1
ATOM 964 O O . LEU A 1 112 ? -2.959 -17.954 -6.176 1.00 81.00 112 LEU A O 1
ATOM 968 N N . SER A 1 113 ? -5.166 -18.028 -6.581 1.00 82.44 113 SER A N 1
ATOM 969 C CA . SER A 1 113 ? -5.022 -17.995 -8.039 1.00 82.44 113 SER A CA 1
ATOM 970 C C . SER A 1 113 ? -4.380 -16.695 -8.523 1.00 82.44 113 SER A C 1
ATOM 972 O O . SER A 1 113 ? -3.478 -16.735 -9.358 1.00 82.44 113 SER A O 1
ATOM 974 N N . VAL A 1 114 ? -4.787 -15.545 -7.978 1.00 82.50 114 VAL A N 1
ATOM 975 C CA . VAL A 1 114 ? -4.185 -14.254 -8.343 1.00 82.50 114 VAL A CA 1
ATOM 976 C C . VAL A 1 114 ? -2.734 -14.163 -7.865 1.00 82.50 114 VAL A C 1
ATOM 978 O O . VAL A 1 114 ? -1.889 -13.678 -8.610 1.00 82.50 114 VAL A O 1
ATOM 981 N N . GLN A 1 115 ? -2.412 -14.683 -6.678 1.00 82.50 115 GLN A N 1
ATOM 982 C CA . GLN A 1 115 ? -1.036 -14.745 -6.174 1.00 82.50 115 GLN A CA 1
ATOM 983 C C . GLN A 1 115 ? -0.135 -15.618 -7.046 1.00 82.50 115 GLN A C 1
ATOM 985 O O . GLN A 1 115 ? 1.008 -15.259 -7.319 1.00 82.50 115 GLN A O 1
ATOM 990 N N . PHE A 1 116 ? -0.656 -16.741 -7.536 1.00 83.25 116 PHE A N 1
ATOM 991 C CA . PHE A 1 116 ? 0.064 -17.590 -8.476 1.00 83.25 116 PHE A CA 1
ATOM 992 C C . PHE A 1 116 ? 0.354 -16.858 -9.796 1.00 83.25 116 PHE A C 1
ATOM 994 O O . PHE A 1 116 ? 1.488 -16.874 -10.272 1.00 83.25 116 PHE A O 1
ATOM 1001 N N . LEU A 1 117 ? -0.635 -16.148 -10.352 1.00 81.25 117 LEU A N 1
ATOM 1002 C CA . LEU A 1 117 ? -0.455 -15.337 -11.563 1.00 81.25 117 LEU A CA 1
ATOM 1003 C C . LEU A 1 117 ? 0.529 -14.181 -11.353 1.00 81.25 117 LEU A C 1
ATOM 1005 O O . LEU A 1 117 ? 1.348 -13.910 -12.227 1.00 81.25 117 LEU A O 1
ATOM 1009 N N . LEU A 1 118 ? 0.486 -13.532 -10.189 1.00 79.62 118 LEU A N 1
ATOM 1010 C CA . LEU A 1 118 ? 1.441 -12.496 -9.798 1.00 79.62 118 LEU A CA 1
ATOM 1011 C C . LEU A 1 118 ? 2.864 -13.045 -9.688 1.00 79.62 118 LEU A C 1
ATOM 1013 O O . LEU A 1 118 ? 3.794 -12.411 -10.179 1.00 79.62 118 LEU A O 1
ATOM 1017 N N . GLY A 1 119 ? 3.036 -14.230 -9.097 1.00 79.88 119 GLY A N 1
ATOM 1018 C CA . GLY A 1 119 ? 4.328 -14.911 -9.025 1.00 79.88 119 GLY A CA 1
ATOM 1019 C C . GLY A 1 119 ? 4.884 -15.246 -10.409 1.00 79.88 119 GLY A C 1
ATOM 1020 O O . GLY A 1 119 ? 6.049 -14.970 -10.686 1.00 79.88 119 GLY A O 1
ATOM 1021 N N . LEU A 1 120 ? 4.044 -15.768 -11.310 1.00 81.94 120 LEU A N 1
ATOM 1022 C CA . LEU A 1 120 ? 4.434 -16.023 -12.700 1.00 81.94 120 LEU A CA 1
ATOM 1023 C C . LEU A 1 120 ? 4.778 -14.732 -13.451 1.00 81.94 120 LEU A C 1
ATOM 1025 O O . LEU A 1 120 ? 5.779 -14.697 -14.160 1.00 81.94 120 LEU A O 1
ATOM 1029 N N . GLY A 1 121 ? 3.991 -13.669 -13.273 1.00 76.06 121 GLY A N 1
ATOM 1030 C CA . GLY A 1 121 ? 4.251 -12.363 -13.878 1.00 76.06 121 GLY A CA 1
ATOM 1031 C C . GLY A 1 121 ? 5.546 -11.726 -13.372 1.00 76.06 121 GLY A C 1
ATOM 1032 O O . GLY A 1 121 ? 6.301 -11.170 -14.165 1.00 76.06 121 GLY A O 1
ATOM 1033 N N . ALA A 1 122 ? 5.846 -11.860 -12.078 1.00 73.94 122 ALA A N 1
ATOM 1034 C CA . ALA A 1 122 ? 7.104 -11.398 -11.499 1.00 73.94 122 ALA A CA 1
ATOM 1035 C C . ALA A 1 122 ? 8.303 -12.172 -12.065 1.00 73.94 122 ALA A C 1
ATOM 1037 O O . ALA A 1 122 ? 9.280 -11.557 -12.486 1.00 73.94 122 ALA A O 1
ATOM 1038 N N . LEU A 1 123 ? 8.216 -13.506 -12.142 1.00 77.25 123 LEU A N 1
ATOM 1039 C CA . LEU A 1 123 ? 9.261 -14.329 -12.760 1.00 77.25 123 LEU A CA 1
ATOM 1040 C C . LEU A 1 123 ? 9.456 -13.965 -14.236 1.00 77.25 123 LEU A C 1
ATOM 1042 O O . LEU A 1 123 ? 10.585 -13.763 -14.673 1.00 77.25 123 LEU A O 1
ATOM 1046 N N . ALA A 1 124 ? 8.368 -13.825 -14.993 1.00 72.88 124 ALA A N 1
ATOM 1047 C CA . ALA A 1 124 ? 8.430 -13.427 -16.393 1.00 72.88 124 ALA A CA 1
ATOM 1048 C C . ALA A 1 124 ? 9.051 -12.031 -16.568 1.00 72.88 124 ALA A C 1
ATOM 1050 O O . ALA A 1 124 ? 9.877 -11.855 -17.454 1.00 72.88 124 ALA A O 1
ATOM 1051 N N . GLY A 1 125 ? 8.736 -11.072 -15.692 1.00 67.50 125 GLY A N 1
ATOM 1052 C CA . GLY A 1 125 ? 9.349 -9.741 -15.699 1.00 67.50 125 GLY A CA 1
ATOM 1053 C C . GLY A 1 125 ? 10.847 -9.740 -15.371 1.00 67.50 125 GLY A C 1
ATOM 1054 O O . GLY A 1 125 ? 11.571 -8.893 -15.883 1.00 67.50 125 GLY A O 1
ATOM 1055 N N . VAL A 1 126 ? 11.327 -10.697 -14.566 1.00 70.12 126 VAL A N 1
ATOM 1056 C CA . VA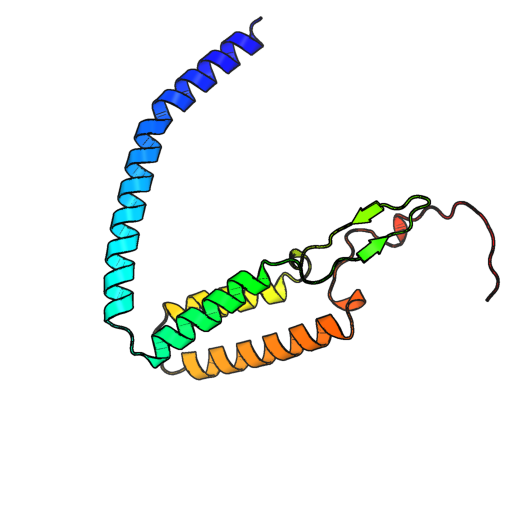L A 1 126 ? 12.765 -10.878 -14.290 1.00 70.12 126 VAL A CA 1
ATOM 1057 C C . VAL A 1 126 ? 13.496 -11.486 -15.490 1.00 70.12 126 VAL A C 1
ATOM 1059 O O . VAL A 1 126 ? 14.597 -11.050 -15.813 1.00 70.12 126 VAL A O 1
ATOM 1062 N N . PHE A 1 127 ? 12.906 -12.484 -16.156 1.00 71.62 127 PHE A N 1
ATOM 1063 C CA . PHE A 1 127 ? 13.553 -13.179 -17.278 1.00 71.62 127 PHE A CA 1
ATOM 1064 C C . PHE A 1 127 ? 13.388 -12.475 -18.633 1.00 71.62 127 PHE A C 1
ATOM 1066 O O . PHE A 1 127 ? 14.253 -12.618 -19.493 1.00 71.62 127 PHE A O 1
ATOM 1073 N N . PHE A 1 128 ? 12.302 -11.725 -18.830 1.00 69.06 128 PHE A N 1
ATOM 1074 C CA . PHE A 1 128 ? 11.957 -11.054 -20.088 1.00 69.06 128 PHE A CA 1
ATOM 1075 C C . PHE A 1 128 ? 11.588 -9.581 -19.856 1.00 69.06 128 PHE A C 1
ATOM 1077 O O . PHE A 1 128 ? 10.456 -9.171 -20.141 1.00 69.06 128 PHE A O 1
ATOM 1084 N N . PRO A 1 129 ? 12.522 -8.763 -19.340 1.00 63.69 129 PRO A N 1
ATOM 1085 C CA . PRO A 1 129 ? 12.244 -7.369 -19.019 1.00 63.69 129 PRO A CA 1
ATOM 1086 C C . PRO A 1 129 ? 11.746 -6.582 -20.245 1.00 63.69 129 PRO A C 1
ATOM 1088 O O . PRO A 1 129 ? 10.751 -5.870 -20.150 1.00 63.69 129 PRO A O 1
ATOM 1091 N N . GLU A 1 130 ? 12.340 -6.783 -21.421 1.00 60.97 130 GLU A N 1
ATOM 1092 C CA . GLU A 1 130 ? 12.012 -6.040 -22.653 1.00 60.97 130 GLU A CA 1
ATOM 1093 C C . GLU A 1 130 ? 10.561 -6.223 -23.140 1.00 60.97 130 GLU A C 1
ATOM 1095 O O . GLU A 1 130 ? 10.009 -5.344 -23.792 1.00 60.97 130 GLU A O 1
ATOM 1100 N N . SER A 1 131 ? 9.909 -7.345 -22.811 1.00 62.94 131 SER A N 1
ATOM 1101 C CA . SER A 1 131 ? 8.506 -7.605 -23.185 1.00 62.94 131 SER A CA 1
ATOM 1102 C C . SER A 1 131 ? 7.493 -7.115 -22.145 1.00 62.94 131 SER A C 1
ATOM 1104 O O . SER A 1 131 ? 6.307 -6.990 -22.449 1.00 62.94 131 SER A O 1
ATOM 1106 N N . PHE A 1 132 ? 7.937 -6.878 -20.908 1.00 55.06 132 PHE A N 1
ATOM 1107 C CA . PHE A 1 132 ? 7.080 -6.526 -19.770 1.00 55.06 132 PHE A CA 1
ATOM 1108 C C . PHE A 1 132 ? 7.213 -5.066 -19.337 1.00 55.06 132 PHE A C 1
ATOM 1110 O O . PHE A 1 132 ? 6.269 -4.509 -18.772 1.00 55.06 132 PHE A O 1
ATOM 1117 N N . PHE A 1 133 ? 8.355 -4.437 -19.600 1.00 53.31 133 PHE A N 1
ATOM 1118 C CA . PHE A 1 133 ? 8.554 -3.013 -19.397 1.00 53.31 133 PHE A CA 1
ATOM 1119 C C . PHE A 1 133 ? 8.296 -2.308 -20.723 1.00 53.31 133 PHE A C 1
ATOM 1121 O O . PHE A 1 133 ? 9.082 -2.409 -21.656 1.00 53.31 133 PHE A O 1
ATOM 1128 N N . VAL A 1 134 ? 7.181 -1.580 -20.808 1.00 49.34 134 VAL A N 1
ATOM 1129 C CA . VAL A 1 134 ? 6.982 -0.627 -21.902 1.00 49.34 134 VAL A CA 1
ATOM 1130 C C . VAL A 1 134 ? 8.102 0.406 -21.795 1.00 49.34 134 VAL A C 1
ATOM 1132 O O . VAL A 1 134 ? 8.109 1.209 -20.855 1.00 49.34 134 VAL A O 1
ATOM 1135 N N . SER A 1 135 ? 9.062 0.379 -22.723 1.00 49.56 135 SER A N 1
ATOM 1136 C CA . SER A 1 135 ? 9.931 1.529 -22.926 1.00 49.56 135 SER A CA 1
ATOM 1137 C C . SER A 1 135 ? 9.032 2.658 -23.425 1.00 49.56 135 SER A C 1
ATOM 1139 O O . SER A 1 135 ? 8.360 2.550 -24.448 1.00 49.56 135 SER A O 1
ATOM 1141 N N . PHE A 1 136 ? 8.960 3.755 -22.673 1.00 45.56 136 PHE A N 1
ATOM 1142 C CA . PHE A 1 136 ? 8.300 4.966 -23.172 1.00 45.56 136 PHE A CA 1
ATOM 1143 C C . PHE A 1 136 ? 9.071 5.595 -24.344 1.00 45.56 136 PHE A C 1
ATOM 1145 O O . PHE A 1 136 ? 8.545 6.481 -25.007 1.00 45.56 136 PHE A O 1
ATOM 1152 N N . LEU A 1 137 ? 10.291 5.118 -24.598 1.00 47.59 137 LEU A N 1
ATOM 1153 C CA . LEU A 1 137 ? 11.111 5.434 -25.757 1.00 47.59 137 LEU A CA 1
ATOM 1154 C C . LEU A 1 137 ? 10.796 4.417 -26.856 1.00 47.59 137 LEU A C 1
ATOM 1156 O O . LEU A 1 137 ? 11.027 3.217 -26.669 1.00 47.59 137 LEU A O 1
ATOM 1160 N N . ARG A 1 138 ? 10.228 4.880 -27.972 1.00 47.84 138 ARG A N 1
ATOM 1161 C CA . ARG A 1 138 ? 10.054 4.046 -29.166 1.00 47.84 138 ARG A CA 1
ATOM 1162 C C . ARG A 1 138 ? 11.395 3.919 -29.876 1.00 47.84 138 ARG A C 1
ATOM 1164 O O . ARG A 1 138 ? 12.161 4.873 -29.917 1.00 47.84 138 ARG A O 1
ATOM 1171 N N . GLU A 1 139 ? 11.632 2.782 -30.525 1.00 50.28 139 GLU A N 1
ATOM 1172 C CA . GLU A 1 139 ? 12.767 2.642 -31.448 1.00 50.28 139 GLU A CA 1
ATOM 1173 C C . GLU A 1 139 ? 12.750 3.708 -32.565 1.00 50.28 139 GLU A C 1
ATOM 1175 O O . GLU A 1 139 ? 13.791 4.106 -33.079 1.00 50.28 139 GLU A O 1
ATOM 1180 N N . ASP A 1 140 ? 11.567 4.243 -32.877 1.00 52.44 140 ASP A N 1
ATOM 1181 C CA . ASP A 1 140 ? 11.366 5.333 -33.835 1.00 52.44 140 ASP A CA 1
ATOM 1182 C C . ASP A 1 140 ? 11.894 6.703 -33.354 1.00 52.44 140 ASP A C 1
ATOM 1184 O O . ASP A 1 140 ? 12.056 7.610 -34.172 1.00 52.44 140 ASP A O 1
ATOM 1188 N N . ASP A 1 141 ? 12.167 6.874 -32.053 1.00 44.22 141 ASP A N 1
ATOM 1189 C CA . ASP A 1 141 ? 12.734 8.112 -31.494 1.00 44.22 141 ASP A CA 1
ATOM 1190 C C . ASP A 1 141 ? 14.269 8.176 -31.674 1.00 44.22 141 ASP A C 1
ATOM 1192 O O . ASP A 1 141 ? 14.892 9.215 -31.430 1.00 44.22 141 ASP A O 1
ATOM 1196 N N . TYR A 1 142 ? 14.899 7.090 -32.146 1.00 45.88 142 TYR A N 1
ATOM 1197 C CA . TYR A 1 142 ? 16.321 7.062 -32.485 1.00 45.88 142 TYR A CA 1
ATOM 1198 C C . TYR A 1 142 ? 16.558 7.621 -33.896 1.00 45.88 142 TYR A C 1
ATOM 1200 O O . TYR A 1 142 ? 16.357 6.952 -34.910 1.00 45.88 142 TYR A O 1
ATOM 1208 N N . VAL A 1 143 ? 17.090 8.842 -33.990 1.00 44.84 143 VAL A N 1
ATOM 1209 C CA . VAL A 1 143 ? 17.742 9.301 -35.224 1.00 44.84 143 VAL A CA 1
ATOM 1210 C C . VAL A 1 143 ? 19.125 8.656 -35.282 1.00 44.84 143 VAL A C 1
ATOM 1212 O O . VAL A 1 143 ? 20.002 8.995 -34.489 1.00 44.84 143 VAL A O 1
ATOM 1215 N N . LEU A 1 144 ? 19.334 7.733 -36.226 1.00 42.66 144 LEU A N 1
ATOM 1216 C CA . LEU A 1 144 ? 20.654 7.182 -36.552 1.00 42.66 144 LEU A CA 1
ATOM 1217 C C . LEU A 1 144 ? 21.598 8.312 -36.991 1.00 42.66 144 LEU A C 1
ATOM 1219 O O . LEU A 1 144 ? 21.688 8.656 -38.171 1.00 42.66 144 LEU A O 1
ATOM 1223 N N . VAL A 1 145 ? 22.331 8.888 -36.043 1.00 39.75 145 VAL A N 1
ATOM 1224 C CA . VAL A 1 145 ? 23.481 9.737 -36.342 1.00 39.75 145 VAL A CA 1
ATOM 1225 C C . VAL A 1 145 ? 24.687 8.822 -36.503 1.00 39.75 145 VAL A C 1
ATOM 1227 O O . VAL A 1 145 ? 25.327 8.439 -35.532 1.00 39.75 145 VAL A O 1
ATOM 1230 N N . GLY A 1 146 ? 25.011 8.490 -37.749 1.00 36.00 146 GLY A N 1
ATOM 1231 C CA . GLY A 1 146 ? 26.319 7.932 -38.084 1.00 36.00 146 GLY A CA 1
ATOM 1232 C C . GLY A 1 146 ? 26.280 6.484 -38.545 1.00 36.00 146 GLY A C 1
ATOM 1233 O O . GLY A 1 146 ? 26.203 5.531 -37.783 1.00 36.00 146 GLY A O 1
ATOM 1234 N N . ASN A 1 147 ? 26.397 6.355 -39.855 1.00 43.12 147 ASN A N 1
ATOM 1235 C CA . ASN A 1 147 ? 26.563 5.140 -40.620 1.00 43.12 147 ASN A CA 1
ATOM 1236 C C . ASN A 1 147 ? 27.850 4.383 -40.216 1.00 43.12 147 ASN A C 1
ATOM 1238 O O . ASN A 1 147 ? 28.918 4.733 -40.706 1.00 43.12 147 ASN A O 1
ATOM 1242 N N . SER A 1 148 ? 27.764 3.362 -39.357 1.00 40.47 148 SER A N 1
ATOM 1243 C CA . SER A 1 148 ? 28.493 2.087 -39.507 1.00 40.47 148 SER A CA 1
ATOM 1244 C C . SER A 1 148 ? 28.280 1.172 -38.299 1.00 40.47 148 SER A C 1
ATOM 1246 O O . SER A 1 148 ? 28.740 1.492 -37.208 1.00 40.47 148 SER A O 1
ATOM 1248 N N . MET A 1 149 ? 27.763 -0.036 -38.521 1.00 29.94 149 MET A N 1
ATOM 1249 C CA . MET A 1 149 ? 28.575 -1.223 -38.251 1.00 29.94 149 MET A CA 1
ATOM 1250 C C . MET A 1 149 ? 28.006 -2.463 -38.941 1.00 29.94 149 MET A C 1
ATOM 1252 O O . MET A 1 149 ? 26.805 -2.710 -38.962 1.00 29.94 149 MET A O 1
ATOM 1256 N N . ARG A 1 150 ? 28.929 -3.196 -39.569 1.00 30.98 150 ARG A N 1
ATOM 1257 C CA . ARG A 1 150 ? 28.760 -4.574 -40.020 1.00 30.98 150 ARG A CA 1
ATOM 1258 C C . ARG A 1 150 ? 28.689 -5.480 -38.787 1.00 30.98 150 ARG A C 1
ATOM 1260 O O . ARG A 1 150 ? 29.464 -5.238 -37.870 1.00 30.98 150 ARG A O 1
ATOM 1267 N N . PHE A 1 151 ? 27.795 -6.468 -38.892 1.00 36.47 151 PHE A N 1
ATOM 1268 C CA . PHE A 1 151 ? 27.640 -7.736 -38.161 1.00 36.47 151 PHE A CA 1
ATOM 1269 C C . PHE A 1 151 ? 28.336 -7.886 -36.808 1.00 36.47 151 PHE A C 1
ATOM 1271 O O . PHE A 1 151 ? 29.586 -7.931 -36.787 1.00 36.47 151 PHE A O 1
#

Organism: NCBI:txid1193007

Secondary structure (DSSP, 8-state):
-HHHHHHHHHHHHHHHHHHHHHHHHHHHHHHHHHHHHHHHHHS-HHHHHHHHHHHHHHHHHTS----EEEESSSEEEE---GGG-HHHHHHHHHHHHHHHH---TTHHHHHHHHHHHHHHHHHHHHH-HHHHS--SS-GGG----S-----

Sequence (151 aa):
MQMLRNLWRDIQWSFRSIPLLLKEWISFYLSFTERFTEFWKEKSVSEKVLFIVVTLQLLFSLSTWIEYTIHLGGEETESIRVSSNFYFIFLSAGVFFFGSFWRSHWLGSFLLSVQFLLGLGALAGVFFPESFFVSFLREDDYVLVGNSMRF

Foldseek 3Di:
DVVVVVVVVVVVVVVVCVVVVVVVVVVVVVVVVVVVVVLVVPDDPVLVVQLVVLVVQLVVCQAQDDWDFDPPVDTDTDRDRNVQQVVLNVLSVVLNVCSRPNDDPCSVVVSVVSVVVSVVLVVCCVVPVVVRGPDPDDPVNDDPDDDDDDD

Radius of gyration: 24.0 Å; chains: 1; bounding box: 45×64×57 Å

pLDDT: mean 71.29, std 16.24, range [29.94, 93.06]